Protein AF-A0A915M063-F1 (afdb_monomer_lite)

Foldseek 3Di:
DDLQLLCLDVQWLSNLCSPPPRPHPFDADPVRDTDDPADPVLVQLVSVQSVCSNVVHQSLVSADLDLVSLVSNLVVCVVGVVVVNNVSSVVLNVQCVVDPVVCSNVSSVVVVVVSRVVVVVVVVVVVVVVVVPDDDPPPPPVVVVVVPPPDDDDDDDDDDDDDDD

pLDDT: mean 81.4, std 20.67, range [33.0, 98.38]

Organism: Meloidogyne javanica (NCBI:txid6303)

Sequence (165 aa):
VRRSDMLADPRSKLADWFRPGAVRLISTDRAGNVFIDSDSKTFRHILAYLRFKKERFVGSLALPSLPDELAKLVGECEALNLAELKEIALEMLNKYLRMEEQHYMASYVQMTLRDLEAWQFEKEQQSSISESKSPIPQQERQQILNNKSEKKAVREHSYDEWDNL

Secondary structure (DSSP, 8-state):
--HHHHTSSTTSHHHHHHSTT----S-B-TT-PBP--S-HHHHHHHHHHHHHHHTT--GGGGS-SSHHHHHHHHHHHHHHT-HHHHHHHHHHHHHHHHS-TT-HHHHHHHHHHHHHHHHHHHHHHHHHHHHTTPPPPTTSTTHHHHTTSS---------------

Radius of gyration: 29.27 Å; chains: 1; bounding box: 77×85×42 Å

Structure (mmCIF, N/CA/C/O backbone):
data_AF-A0A915M063-F1
#
_entry.id   AF-A0A915M063-F1
#
loop_
_atom_site.group_PDB
_atom_site.id
_atom_site.type_symbol
_atom_site.label_atom_id
_atom_site.label_alt_id
_atom_site.label_comp_id
_atom_site.label_asym_id
_atom_site.label_entity_id
_atom_site.label_seq_id
_atom_site.pdbx_PDB_ins_code
_atom_site.Cartn_x
_atom_site.Cartn_y
_atom_site.Cartn_z
_atom_site.occupancy
_atom_site.B_iso_or_equiv
_atom_site.auth_seq_id
_atom_site.auth_comp_id
_atom_site.auth_asym_id
_atom_site.auth_atom_id
_atom_site.pdbx_PDB_model_num
ATOM 1 N N . VAL A 1 1 ? 17.364 -2.626 -0.418 1.00 83.94 1 VAL A N 1
ATOM 2 C CA . VAL A 1 1 ? 16.098 -3.389 -0.578 1.00 83.94 1 VAL A CA 1
ATOM 3 C C . VAL A 1 1 ? 16.454 -4.774 -1.086 1.00 83.94 1 VAL A C 1
ATOM 5 O O . VAL A 1 1 ? 17.350 -4.855 -1.920 1.00 83.94 1 VAL A O 1
ATOM 8 N N . ARG A 1 2 ? 15.861 -5.855 -0.561 1.00 91.12 2 ARG A N 1
ATOM 9 C CA . ARG A 1 2 ? 16.156 -7.215 -1.045 1.00 91.12 2 ARG A CA 1
ATOM 10 C C . ARG A 1 2 ? 15.213 -7.561 -2.195 1.00 91.12 2 ARG A C 1
ATOM 12 O O . ARG A 1 2 ? 14.054 -7.162 -2.170 1.00 91.12 2 ARG A O 1
ATOM 19 N N . ARG A 1 3 ? 15.674 -8.354 -3.172 1.00 90.75 3 ARG A N 1
ATOM 20 C CA . ARG A 1 3 ? 14.811 -8.853 -4.265 1.00 90.75 3 ARG A CA 1
ATOM 21 C C . ARG A 1 3 ? 13.556 -9.540 -3.718 1.00 90.75 3 ARG A C 1
ATOM 23 O O . ARG A 1 3 ? 12.481 -9.332 -4.252 1.00 90.75 3 ARG A O 1
ATOM 30 N N . SER A 1 4 ? 13.691 -10.304 -2.634 1.00 93.69 4 SER A N 1
ATOM 31 C CA . SER A 1 4 ? 12.566 -10.984 -1.986 1.00 93.69 4 SER A CA 1
ATOM 32 C C . SER A 1 4 ? 11.485 -10.038 -1.459 1.00 93.69 4 SER A C 1
ATOM 34 O O . SER A 1 4 ? 10.332 -10.445 -1.413 1.00 93.69 4 SER A O 1
ATOM 36 N N . ASP A 1 5 ? 11.822 -8.792 -1.109 1.00 94.94 5 ASP A N 1
ATOM 37 C CA . ASP A 1 5 ? 10.822 -7.788 -0.729 1.00 94.94 5 ASP A CA 1
ATOM 38 C C . ASP A 1 5 ? 9.976 -7.398 -1.956 1.00 94.94 5 ASP A C 1
ATOM 40 O O . ASP A 1 5 ? 8.756 -7.354 -1.885 1.00 94.94 5 ASP A O 1
ATOM 44 N N . MET A 1 6 ? 10.608 -7.209 -3.120 1.00 94.62 6 MET A N 1
ATOM 45 C CA . MET A 1 6 ? 9.927 -6.830 -4.373 1.00 94.62 6 MET A CA 1
ATOM 46 C C . MET A 1 6 ? 9.012 -7.933 -4.923 1.00 94.62 6 MET A C 1
ATOM 48 O O . MET A 1 6 ? 8.125 -7.658 -5.722 1.00 94.62 6 MET A O 1
ATOM 52 N N . LEU A 1 7 ? 9.229 -9.179 -4.493 1.00 95.44 7 LEU A N 1
ATOM 53 C CA . LEU A 1 7 ? 8.424 -10.345 -4.863 1.00 95.44 7 LEU A CA 1
ATOM 54 C C . LEU A 1 7 ? 7.283 -10.626 -3.870 1.00 95.44 7 LEU A C 1
ATOM 56 O O . LEU A 1 7 ? 6.537 -11.582 -4.069 1.00 95.44 7 LEU A O 1
ATOM 60 N N . ALA A 1 8 ? 7.154 -9.833 -2.799 1.00 97.00 8 ALA A N 1
ATOM 61 C CA . ALA A 1 8 ? 6.185 -10.081 -1.731 1.00 97.00 8 ALA A CA 1
ATOM 62 C C . ALA A 1 8 ? 4.723 -9.953 -2.189 1.00 97.00 8 ALA A C 1
ATOM 64 O O . ALA A 1 8 ? 3.845 -10.588 -1.608 1.00 97.00 8 ALA A O 1
ATOM 65 N N . ASP A 1 9 ? 4.460 -9.157 -3.231 1.00 96.56 9 ASP A N 1
ATOM 66 C CA . ASP A 1 9 ? 3.156 -9.088 -3.889 1.00 96.56 9 ASP A CA 1
ATOM 67 C C . ASP A 1 9 ? 3.243 -9.652 -5.318 1.00 96.56 9 ASP A C 1
ATOM 69 O O . ASP A 1 9 ? 3.620 -8.917 -6.235 1.00 96.56 9 ASP A O 1
ATOM 73 N N . PRO A 1 10 ? 2.892 -10.936 -5.537 1.00 95.06 10 PRO A N 1
ATOM 74 C CA . PRO A 1 10 ? 3.069 -11.607 -6.826 1.00 95.06 10 PRO A CA 1
ATOM 75 C C . PRO A 1 10 ? 2.282 -10.997 -7.987 1.00 95.06 10 PRO A C 1
ATOM 77 O O . PRO A 1 10 ? 2.576 -11.313 -9.137 1.00 95.06 10 PRO A O 1
ATOM 80 N N . ARG A 1 11 ? 1.263 -10.176 -7.697 1.00 94.69 11 ARG A N 1
ATOM 81 C CA . ARG A 1 11 ? 0.426 -9.517 -8.711 1.00 94.69 11 ARG A CA 1
ATOM 82 C C . ARG A 1 11 ? 0.950 -8.132 -9.097 1.00 94.69 11 ARG A C 1
ATOM 84 O O . ARG A 1 11 ? 0.450 -7.545 -10.052 1.00 94.69 11 ARG A O 1
ATOM 91 N N . SER A 1 12 ? 1.930 -7.604 -8.366 1.00 95.75 12 SER A N 1
ATOM 92 C CA . SER A 1 12 ? 2.486 -6.275 -8.616 1.00 95.75 12 SER A CA 1
ATOM 93 C C . SER A 1 12 ? 3.432 -6.254 -9.817 1.00 95.75 12 SER A C 1
ATOM 95 O O . SER A 1 12 ? 4.139 -7.227 -10.086 1.00 95.75 12 SER A O 1
ATOM 97 N N . LYS A 1 13 ? 3.550 -5.095 -10.476 1.00 93.50 13 LYS A N 1
ATOM 98 C CA . LYS A 1 13 ? 4.567 -4.874 -11.520 1.00 93.50 13 LYS A CA 1
ATOM 99 C C . LYS A 1 13 ? 5.984 -5.053 -10.980 1.00 93.50 13 LYS A C 1
ATOM 101 O O . LYS A 1 13 ? 6.863 -5.516 -11.698 1.00 93.50 13 LYS A O 1
ATOM 106 N N . LEU A 1 14 ? 6.201 -4.733 -9.700 1.00 93.94 14 LEU A N 1
ATOM 107 C CA . LEU A 1 14 ? 7.479 -4.969 -9.028 1.00 93.94 14 LEU A CA 1
ATOM 108 C C . LEU A 1 14 ? 7.832 -6.463 -9.033 1.00 93.94 14 LEU A C 1
ATOM 110 O O . LEU A 1 14 ? 8.973 -6.818 -9.326 1.00 93.94 14 LEU A O 1
ATOM 114 N N . ALA A 1 15 ? 6.869 -7.351 -8.784 1.00 94.12 15 ALA A N 1
ATOM 115 C CA . ALA A 1 15 ? 7.135 -8.782 -8.835 1.00 94.12 15 ALA A CA 1
ATOM 116 C C . ALA A 1 15 ? 7.516 -9.244 -10.244 1.00 94.12 15 ALA A C 1
ATOM 118 O O . ALA A 1 15 ? 8.446 -10.036 -10.387 1.00 94.12 15 ALA A O 1
ATOM 119 N N . ASP A 1 16 ? 6.864 -8.717 -11.278 1.00 91.88 16 ASP A N 1
ATOM 120 C CA . ASP A 1 16 ? 7.188 -9.041 -12.670 1.00 91.88 16 ASP A CA 1
ATOM 121 C C . ASP A 1 16 ? 8.581 -8.551 -13.067 1.00 91.88 16 ASP A C 1
ATOM 123 O O . ASP A 1 16 ? 9.351 -9.285 -13.688 1.00 91.88 16 ASP A O 1
ATOM 127 N N . TRP A 1 17 ? 8.950 -7.342 -12.649 1.00 90.62 17 TRP A N 1
ATOM 128 C CA . TRP A 1 17 ? 10.250 -6.758 -12.957 1.00 90.62 17 TRP A CA 1
ATOM 129 C C . TRP A 1 17 ? 11.423 -7.458 -12.267 1.00 90.62 17 TRP A C 1
ATOM 131 O O . TRP A 1 17 ? 12.526 -7.505 -12.812 1.00 90.62 17 TRP A O 1
ATOM 141 N N . PHE A 1 18 ? 11.204 -7.981 -11.059 1.00 90.88 18 PHE A N 1
ATOM 142 C CA . PHE A 1 18 ? 12.256 -8.571 -10.230 1.00 90.88 18 PHE A CA 1
ATOM 143 C C . PHE A 1 18 ? 12.238 -10.109 -10.207 1.00 90.88 18 PHE A C 1
ATOM 145 O O . PHE A 1 18 ? 13.101 -10.711 -9.551 1.00 90.88 18 PHE A O 1
ATOM 152 N N . ARG A 1 19 ? 11.305 -10.757 -10.922 1.00 90.12 19 ARG A N 1
ATOM 153 C CA . ARG A 1 19 ? 11.216 -12.222 -11.030 1.00 90.12 19 ARG A CA 1
ATOM 154 C C . ARG A 1 19 ? 12.490 -12.803 -11.662 1.00 90.12 19 ARG A C 1
ATOM 156 O O . ARG A 1 19 ? 12.998 -12.253 -12.642 1.00 90.12 19 ARG A O 1
ATOM 163 N N . PRO A 1 20 ? 13.021 -13.931 -11.154 1.00 85.31 20 PRO A N 1
ATOM 164 C CA . PRO A 1 20 ? 14.117 -14.630 -11.818 1.00 85.31 20 PRO A CA 1
ATOM 165 C C . PRO A 1 20 ? 13.752 -14.984 -13.264 1.00 85.31 20 PRO A C 1
ATOM 167 O O . PRO A 1 20 ? 12.671 -15.507 -13.519 1.00 85.31 20 PRO A O 1
ATOM 170 N N . GLY A 1 21 ? 14.649 -14.696 -14.206 1.00 79.94 21 GLY A N 1
ATOM 171 C CA . GLY A 1 21 ? 14.419 -14.969 -15.628 1.00 79.94 21 GLY A CA 1
ATOM 172 C C . GLY A 1 21 ? 13.508 -13.966 -16.345 1.00 79.94 21 GLY A C 1
ATOM 173 O O . GLY A 1 21 ? 13.253 -14.150 -17.531 1.00 79.94 21 GLY A O 1
ATOM 174 N N . ALA A 1 22 ? 13.051 -12.899 -15.678 1.00 76.00 22 ALA A N 1
ATOM 175 C CA . ALA A 1 22 ? 12.365 -11.809 -16.361 1.00 76.00 22 ALA A CA 1
ATOM 176 C C . ALA A 1 22 ? 13.292 -11.178 -17.414 1.00 76.00 22 ALA A C 1
ATOM 178 O O . ALA A 1 22 ? 14.416 -10.761 -17.110 1.00 76.00 22 ALA A O 1
ATOM 179 N N . VAL A 1 23 ? 12.817 -11.097 -18.660 1.00 67.06 23 VAL A N 1
ATOM 180 C CA . VAL A 1 23 ? 13.451 -10.267 -19.692 1.00 67.06 23 VAL A CA 1
ATOM 181 C C . VAL A 1 23 ? 13.379 -8.830 -19.184 1.00 67.06 23 VAL A C 1
ATOM 183 O O . VAL A 1 23 ? 12.297 -8.369 -18.829 1.00 67.06 23 VAL A O 1
ATOM 186 N N . ARG A 1 24 ? 14.534 -8.165 -19.046 1.00 62.59 24 ARG A N 1
ATOM 187 C CA . ARG A 1 24 ? 14.660 -6.891 -18.318 1.00 62.59 24 ARG A CA 1
ATOM 188 C C . ARG A 1 24 ? 13.709 -5.833 -18.884 1.00 62.59 24 ARG A C 1
ATOM 190 O O . ARG A 1 24 ? 14.015 -5.193 -19.882 1.00 62.59 24 ARG A O 1
ATOM 197 N N . LEU A 1 25 ? 12.583 -5.642 -18.203 1.00 67.62 25 LEU A N 1
ATOM 198 C CA . LEU A 1 25 ? 11.594 -4.607 -18.505 1.00 67.62 25 LEU A CA 1
ATOM 199 C C . LEU A 1 25 ? 12.041 -3.224 -18.010 1.00 67.62 25 LEU A C 1
ATOM 201 O O . LEU A 1 25 ? 11.529 -2.221 -18.492 1.00 67.62 25 LEU A O 1
ATOM 205 N N . ILE A 1 26 ? 13.002 -3.165 -17.078 1.00 77.44 26 ILE A N 1
ATOM 206 C CA . ILE A 1 26 ? 13.526 -1.910 -16.533 1.00 77.44 26 ILE A CA 1
ATOM 207 C C . ILE A 1 26 ? 15.003 -1.737 -16.889 1.00 77.44 26 ILE A C 1
ATOM 209 O O . ILE A 1 26 ? 15.806 -2.668 -16.767 1.00 77.44 26 ILE A O 1
ATOM 213 N N . SER A 1 27 ? 15.363 -0.517 -17.282 1.00 77.50 27 SER A N 1
ATOM 214 C CA . SER A 1 27 ? 16.743 -0.090 -17.489 1.00 77.50 27 SER A CA 1
ATOM 215 C C . SER A 1 27 ? 17.563 -0.173 -16.202 1.00 77.50 27 SER A C 1
ATOM 217 O O . SER A 1 27 ? 17.109 0.234 -15.129 1.00 77.50 27 SER A O 1
ATOM 219 N N . THR A 1 28 ? 18.803 -0.639 -16.328 1.00 86.00 28 THR A N 1
ATOM 220 C CA . THR A 1 28 ? 19.791 -0.620 -15.246 1.00 86.00 28 THR A CA 1
ATOM 221 C C . THR A 1 28 ? 20.963 0.274 -15.610 1.00 86.00 28 THR A C 1
ATOM 223 O O . THR A 1 28 ? 21.378 0.295 -16.770 1.00 86.00 28 THR A O 1
ATOM 226 N N . ASP A 1 29 ? 21.530 0.962 -14.625 1.00 88.06 29 ASP A N 1
ATOM 227 C CA . ASP A 1 29 ? 22.791 1.679 -14.801 1.00 88.06 29 ASP A CA 1
ATOM 228 C C . ASP A 1 29 ? 23.987 0.709 -14.941 1.00 88.06 29 ASP A C 1
ATOM 230 O O . ASP A 1 29 ? 23.846 -0.519 -14.902 1.00 88.06 29 ASP A O 1
ATOM 234 N N . ARG A 1 30 ? 25.197 1.263 -15.094 1.00 88.94 30 ARG A N 1
ATOM 235 C CA . ARG A 1 30 ? 26.438 0.475 -15.218 1.00 88.94 30 ARG A CA 1
ATOM 236 C C . ARG A 1 30 ? 26.786 -0.325 -13.958 1.00 88.94 30 ARG A C 1
ATOM 238 O O . ARG A 1 30 ? 27.499 -1.317 -14.063 1.00 88.94 30 ARG A O 1
ATOM 245 N N . ALA A 1 31 ? 26.309 0.099 -12.790 1.00 88.56 31 ALA A N 1
ATOM 246 C CA . ALA A 1 31 ? 26.506 -0.594 -11.520 1.00 88.56 31 ALA A CA 1
ATOM 247 C C . ALA A 1 31 ? 25.435 -1.674 -11.269 1.00 88.56 31 ALA A C 1
ATOM 249 O O . ALA A 1 31 ? 25.519 -2.414 -10.291 1.00 88.56 31 ALA A O 1
ATOM 250 N N . GLY A 1 32 ? 24.445 -1.798 -12.159 1.00 85.19 32 GLY A N 1
ATOM 251 C CA . GLY A 1 32 ? 23.338 -2.739 -12.029 1.00 85.19 32 GLY A CA 1
ATOM 252 C C . GLY A 1 32 ? 22.197 -2.232 -11.145 1.00 85.19 32 GLY A C 1
ATOM 253 O O . GLY A 1 32 ? 21.311 -3.021 -10.811 1.00 85.19 32 GLY A O 1
ATOM 254 N N . ASN A 1 33 ? 22.182 -0.945 -10.783 1.00 87.69 33 ASN A N 1
ATOM 255 C CA . ASN A 1 33 ? 21.053 -0.340 -10.087 1.00 87.69 33 ASN A CA 1
ATOM 256 C C . ASN A 1 33 ? 19.889 -0.140 -11.053 1.00 87.69 33 ASN A C 1
ATOM 258 O O . ASN A 1 33 ? 20.076 0.207 -12.218 1.00 87.69 33 ASN A O 1
ATOM 262 N N . VAL A 1 34 ? 18.679 -0.339 -10.543 1.00 88.56 34 VAL A N 1
ATOM 263 C CA . VAL A 1 34 ? 17.433 -0.127 -11.279 1.00 88.56 34 VAL A CA 1
ATOM 264 C C . VAL A 1 34 ? 16.930 1.281 -10.986 1.00 88.56 34 VAL A C 1
ATOM 266 O O . VAL A 1 34 ? 16.849 1.668 -9.819 1.00 88.56 34 VAL A O 1
ATOM 269 N N . PHE A 1 35 ? 16.559 2.021 -12.028 1.00 87.19 35 PHE A N 1
ATOM 270 C CA . PHE A 1 35 ? 15.846 3.286 -11.877 1.00 87.19 35 PHE A CA 1
ATOM 271 C C . PHE A 1 35 ? 14.337 3.041 -11.945 1.00 87.19 35 PHE A C 1
ATOM 273 O O . PHE A 1 35 ? 13.859 2.395 -12.874 1.00 87.19 35 PHE A O 1
ATOM 280 N N . ILE A 1 36 ? 13.601 3.545 -10.956 1.00 88.44 36 ILE A N 1
ATOM 281 C CA . ILE A 1 36 ? 12.137 3.535 -10.933 1.00 88.44 36 ILE A CA 1
ATOM 282 C C . ILE A 1 36 ? 11.705 4.996 -10.900 1.00 88.44 36 ILE A C 1
ATOM 284 O O . ILE A 1 36 ? 12.066 5.716 -9.970 1.00 88.44 36 ILE A O 1
ATOM 288 N N . ASP A 1 37 ? 10.958 5.414 -11.917 1.00 87.31 37 ASP A N 1
ATOM 289 C CA . ASP A 1 37 ? 10.411 6.766 -12.025 1.00 87.31 37 ASP A CA 1
ATOM 290 C C . ASP A 1 37 ? 9.167 6.894 -11.131 1.00 87.31 37 ASP A C 1
ATOM 292 O O . ASP A 1 37 ? 8.040 6.681 -11.570 1.00 87.31 37 ASP A O 1
ATOM 296 N N . SER A 1 38 ? 9.393 7.091 -9.832 1.00 88.25 38 SER A N 1
ATOM 297 C CA . SER A 1 38 ? 8.366 7.151 -8.785 1.00 88.25 38 SER A CA 1
ATOM 298 C C . SER A 1 38 ? 8.803 8.126 -7.691 1.00 88.25 38 SER A C 1
ATOM 300 O O . SER A 1 38 ? 10.003 8.356 -7.489 1.00 88.25 38 SER A O 1
ATOM 302 N N . ASP A 1 39 ? 7.849 8.708 -6.962 1.00 91.38 39 ASP A N 1
ATOM 303 C CA . ASP A 1 39 ? 8.170 9.607 -5.854 1.00 91.38 39 ASP A CA 1
ATOM 304 C C . ASP A 1 39 ? 8.871 8.864 -4.704 1.00 91.38 39 ASP A C 1
ATOM 306 O O . ASP A 1 39 ? 8.322 7.966 -4.065 1.00 91.38 39 ASP A O 1
ATOM 310 N N . SER A 1 40 ? 10.093 9.293 -4.378 1.00 92.75 40 SER A N 1
ATOM 311 C CA . SER A 1 40 ? 10.934 8.633 -3.370 1.00 92.75 40 SER A CA 1
ATOM 312 C C . SER A 1 40 ? 10.310 8.563 -1.968 1.00 92.75 40 SER A C 1
ATOM 314 O O . SER A 1 40 ? 10.575 7.610 -1.226 1.00 92.75 40 SER A O 1
ATOM 316 N N . LYS A 1 41 ? 9.490 9.552 -1.582 1.00 95.81 41 LYS A N 1
ATOM 317 C CA . LYS A 1 41 ? 8.829 9.574 -0.269 1.00 95.81 41 LYS A CA 1
ATOM 318 C C . LYS A 1 41 ? 7.691 8.564 -0.240 1.00 95.81 41 LYS A C 1
ATOM 320 O O . LYS A 1 41 ? 7.636 7.742 0.668 1.00 95.81 41 LYS A O 1
ATOM 325 N N . THR A 1 42 ? 6.857 8.558 -1.268 1.00 96.88 42 THR A N 1
ATOM 326 C CA . THR A 1 42 ? 5.745 7.618 -1.418 1.00 96.88 42 THR A CA 1
ATOM 327 C C . THR A 1 42 ? 6.247 6.181 -1.566 1.00 96.88 42 THR A C 1
ATOM 329 O O . THR A 1 42 ? 5.755 5.266 -0.901 1.00 96.88 42 THR A O 1
ATOM 332 N N . PHE A 1 43 ? 7.324 5.973 -2.326 1.00 96.75 43 PHE A N 1
ATOM 333 C CA . PHE A 1 43 ? 7.938 4.659 -2.509 1.00 96.75 43 PHE A CA 1
ATOM 334 C C . PHE A 1 43 ? 8.470 4.054 -1.200 1.00 96.75 43 PHE A C 1
ATOM 336 O O . PHE A 1 43 ? 8.520 2.831 -1.046 1.00 96.75 43 PHE A O 1
ATOM 343 N N . ARG A 1 44 ? 8.811 4.880 -0.201 1.00 97.00 44 ARG A N 1
ATOM 344 C CA . ARG A 1 44 ? 9.161 4.398 1.146 1.00 97.00 44 ARG A CA 1
ATOM 345 C C . ARG A 1 44 ? 8.016 3.605 1.782 1.00 97.00 44 ARG A C 1
ATOM 347 O O . ARG A 1 44 ? 8.285 2.570 2.392 1.00 97.00 44 ARG A O 1
ATOM 354 N N . HIS A 1 45 ? 6.775 4.059 1.617 1.00 98.12 45 HIS A N 1
ATOM 355 C CA . HIS A 1 45 ? 5.581 3.389 2.140 1.00 98.12 45 HIS A CA 1
ATOM 356 C C . HIS A 1 45 ? 5.304 2.078 1.400 1.00 98.12 45 HIS A C 1
ATOM 358 O O . HIS A 1 45 ? 5.039 1.058 2.033 1.00 98.12 45 HIS A O 1
ATOM 364 N N . ILE A 1 46 ? 5.507 2.053 0.079 1.00 98.06 46 ILE A N 1
ATOM 365 C CA . ILE A 1 46 ? 5.444 0.820 -0.723 1.00 98.06 46 ILE A CA 1
ATOM 366 C C . ILE A 1 46 ? 6.461 -0.213 -0.218 1.00 98.06 46 ILE A C 1
ATOM 368 O O . ILE A 1 46 ? 6.122 -1.377 -0.005 1.00 98.06 46 ILE A O 1
ATOM 372 N N . LEU A 1 47 ? 7.704 0.203 0.037 1.00 97.56 47 LEU A N 1
ATOM 373 C CA . LEU A 1 47 ? 8.734 -0.688 0.575 1.00 97.56 47 LEU A CA 1
ATOM 374 C C . LEU A 1 47 ? 8.409 -1.193 1.987 1.00 97.56 47 LEU A C 1
ATOM 376 O O . LEU A 1 47 ? 8.739 -2.337 2.303 1.00 97.56 47 LEU A O 1
ATOM 380 N N . ALA A 1 48 ? 7.803 -0.363 2.839 1.00 97.88 48 ALA A N 1
ATOM 381 C CA . ALA A 1 48 ? 7.345 -0.784 4.162 1.00 97.88 48 ALA A CA 1
ATOM 382 C C . ALA A 1 48 ? 6.243 -1.849 4.047 1.00 97.88 48 ALA A C 1
ATOM 384 O O . ALA A 1 48 ? 6.377 -2.925 4.628 1.00 97.88 48 ALA A O 1
ATOM 385 N N . TYR A 1 49 ? 5.234 -1.606 3.207 1.00 98.19 49 TYR A N 1
ATOM 386 C CA . TYR A 1 49 ? 4.156 -2.556 2.932 1.00 98.19 49 TYR A CA 1
ATOM 387 C C . TYR A 1 49 ? 4.683 -3.897 2.418 1.00 98.19 49 TYR A C 1
ATOM 389 O O . TYR A 1 49 ? 4.310 -4.938 2.946 1.00 98.19 49 TYR A O 1
ATOM 397 N N . LEU A 1 50 ? 5.592 -3.901 1.440 1.00 97.94 50 LEU A N 1
ATOM 398 C CA . LEU A 1 50 ? 6.141 -5.142 0.884 1.00 97.94 50 LEU A CA 1
ATOM 399 C C . LEU A 1 50 ? 6.881 -5.981 1.937 1.00 97.94 50 LEU A C 1
ATOM 401 O O . LEU A 1 50 ? 6.793 -7.210 1.933 1.00 97.94 50 LEU A O 1
ATOM 405 N N . ARG A 1 51 ? 7.588 -5.329 2.869 1.00 97.62 51 ARG A N 1
ATOM 406 C CA . ARG A 1 51 ? 8.239 -6.016 3.995 1.00 97.62 51 ARG A CA 1
ATOM 407 C C . ARG A 1 51 ? 7.209 -6.619 4.942 1.00 97.62 51 ARG A C 1
ATOM 409 O O . ARG A 1 51 ? 7.339 -7.793 5.277 1.00 97.62 51 ARG A O 1
ATOM 416 N N . PHE A 1 52 ? 6.178 -5.857 5.306 1.00 97.00 52 PHE A N 1
ATOM 417 C CA . PHE A 1 52 ? 5.095 -6.346 6.159 1.00 97.00 52 PHE A CA 1
ATOM 418 C C . PHE A 1 52 ? 4.340 -7.497 5.507 1.00 97.00 52 PHE A C 1
ATOM 420 O O . PHE A 1 52 ? 4.180 -8.541 6.127 1.00 97.00 52 PHE A O 1
ATOM 427 N N . LYS A 1 53 ? 3.993 -7.386 4.225 1.00 96.00 53 LYS A N 1
ATOM 428 C CA . LYS A 1 53 ? 3.326 -8.448 3.471 1.00 96.00 53 LYS A CA 1
ATOM 429 C C . LYS A 1 53 ? 4.122 -9.749 3.464 1.00 96.00 53 LYS A C 1
ATOM 431 O O . LYS A 1 53 ? 3.572 -10.815 3.733 1.00 96.00 53 LYS A O 1
ATOM 436 N N . LYS A 1 54 ? 5.431 -9.668 3.208 1.00 95.81 54 LYS A N 1
ATOM 437 C CA . LYS A 1 54 ? 6.338 -10.826 3.246 1.00 95.81 54 LYS A CA 1
ATOM 438 C C . LYS A 1 54 ? 6.347 -11.504 4.621 1.00 95.81 54 LYS A C 1
ATOM 440 O O . LYS A 1 54 ? 6.419 -12.726 4.697 1.00 95.81 54 LYS A O 1
ATOM 445 N N . GLU A 1 55 ? 6.276 -10.720 5.691 1.00 94.25 55 GLU A N 1
ATOM 446 C CA . GLU A 1 55 ? 6.267 -11.197 7.080 1.00 94.25 55 GLU A CA 1
ATOM 447 C C . GLU A 1 55 ? 4.853 -11.503 7.600 1.00 94.25 55 GLU A C 1
ATOM 449 O O . GLU A 1 55 ? 4.697 -11.875 8.761 1.00 94.25 55 GLU A O 1
ATOM 454 N N . ARG A 1 56 ? 3.828 -11.389 6.738 1.00 93.69 56 ARG A N 1
ATOM 455 C CA . ARG A 1 56 ? 2.403 -11.497 7.094 1.00 93.69 56 ARG A CA 1
ATOM 456 C C . ARG A 1 56 ? 2.031 -10.590 8.267 1.00 93.69 56 ARG A C 1
ATOM 458 O O . ARG A 1 56 ? 1.307 -11.001 9.166 1.00 93.69 56 ARG A O 1
ATOM 465 N N . PHE A 1 57 ? 2.576 -9.380 8.265 1.00 95.12 57 PHE A N 1
ATOM 466 C CA . PHE A 1 57 ? 2.353 -8.339 9.257 1.00 95.12 57 PHE A CA 1
ATOM 467 C C . PHE A 1 57 ? 1.331 -7.306 8.763 1.00 95.12 57 PHE A C 1
ATOM 469 O O . PHE A 1 57 ? 0.936 -7.304 7.597 1.00 95.12 57 PHE A O 1
ATOM 476 N N . VAL A 1 58 ? 0.912 -6.418 9.662 1.00 95.62 58 VAL A N 1
ATOM 477 C CA . VAL A 1 58 ? -0.171 -5.452 9.450 1.00 95.62 58 VAL A CA 1
ATOM 478 C C . VAL A 1 58 ? 0.181 -4.434 8.361 1.00 95.62 58 VAL A C 1
ATOM 480 O O . VAL A 1 58 ? 1.100 -3.628 8.516 1.00 95.62 58 VAL A O 1
ATOM 483 N N . GLY A 1 59 ? -0.587 -4.430 7.268 1.00 95.06 59 GLY A N 1
ATOM 484 C CA . GLY A 1 59 ? -0.368 -3.532 6.130 1.00 95.06 59 GLY A CA 1
ATOM 485 C C . GLY A 1 59 ? -0.669 -2.057 6.420 1.00 95.06 59 GLY A C 1
ATOM 486 O O . GLY A 1 59 ? 0.011 -1.186 5.880 1.00 95.06 59 GLY A O 1
ATOM 487 N N . SER A 1 60 ? -1.627 -1.753 7.303 1.00 96.56 60 SER A N 1
ATOM 488 C CA . SER A 1 60 ? -2.013 -0.369 7.622 1.00 96.56 60 SER A CA 1
ATOM 489 C C . SER A 1 60 ? -0.918 0.436 8.323 1.00 96.56 60 SER A C 1
ATOM 491 O O . SER A 1 60 ? -0.876 1.655 8.181 1.00 96.56 60 SER A O 1
ATOM 493 N N . LEU A 1 61 ? 0.040 -0.229 8.978 1.00 96.44 61 LEU A N 1
ATOM 494 C CA . LEU A 1 61 ? 1.220 0.413 9.570 1.00 96.44 61 LEU A CA 1
ATOM 495 C C . LEU A 1 61 ? 2.208 0.959 8.529 1.00 96.44 61 LEU A C 1
ATOM 497 O O . LEU A 1 61 ? 3.130 1.693 8.881 1.00 96.44 61 LEU A O 1
ATOM 501 N N . ALA A 1 62 ? 2.060 0.585 7.256 1.00 97.31 62 ALA A N 1
ATOM 502 C CA . ALA A 1 62 ? 2.870 1.131 6.175 1.00 97.31 62 ALA A CA 1
ATOM 503 C C . ALA A 1 62 ? 2.313 2.450 5.624 1.00 97.31 62 ALA A C 1
ATOM 505 O O . ALA A 1 62 ? 2.998 3.096 4.831 1.00 97.31 62 ALA A O 1
ATOM 506 N N . LEU A 1 63 ? 1.092 2.845 5.996 1.00 97.69 63 LEU A N 1
ATOM 507 C CA . LEU A 1 63 ? 0.439 4.023 5.439 1.00 97.69 63 LEU A CA 1
ATOM 508 C C . LEU A 1 63 ? 1.049 5.335 5.963 1.00 97.69 63 LEU A C 1
ATOM 510 O O . LEU A 1 63 ? 1.490 5.398 7.111 1.00 97.69 63 LEU A O 1
ATOM 514 N N . PRO A 1 64 ? 1.064 6.403 5.151 1.00 96.00 64 PRO A N 1
ATOM 515 C CA . PRO A 1 64 ? 1.279 7.750 5.656 1.00 96.00 64 PRO A CA 1
ATOM 516 C C . PRO A 1 64 ? 0.075 8.216 6.484 1.00 96.00 64 PRO A C 1
ATOM 518 O O . PRO A 1 64 ? -1.063 7.806 6.247 1.00 96.00 64 PRO A O 1
ATOM 521 N N . SER A 1 65 ? 0.322 9.096 7.455 1.00 91.88 65 SER A N 1
ATOM 522 C CA . SER A 1 65 ? -0.734 9.641 8.314 1.00 91.88 65 SER A CA 1
ATOM 523 C C . SER A 1 65 ? -1.479 10.812 7.674 1.00 91.88 65 SER A C 1
ATOM 525 O O . SER A 1 65 ? -2.625 11.068 8.037 1.00 91.88 65 SER A O 1
ATOM 527 N N . LEU A 1 66 ? -0.867 11.526 6.726 1.00 92.38 66 LEU A N 1
ATOM 528 C CA . LEU A 1 66 ? -1.463 12.716 6.123 1.00 92.38 66 LEU A CA 1
ATOM 529 C C . LEU A 1 66 ? -2.343 12.371 4.903 1.00 92.38 66 LEU A C 1
ATOM 531 O O . LEU A 1 66 ? -1.961 11.518 4.095 1.00 92.38 66 LEU A O 1
ATOM 535 N N . PRO A 1 67 ? -3.510 13.031 4.728 1.00 93.12 67 PRO A N 1
ATOM 536 C CA . PRO A 1 67 ? -4.412 12.765 3.602 1.00 93.12 67 PRO A CA 1
ATOM 537 C C . PRO A 1 67 ? -3.779 12.982 2.219 1.00 93.12 67 PRO A C 1
ATOM 539 O O . PRO A 1 67 ? -4.037 12.218 1.289 1.00 93.12 67 PRO A O 1
ATOM 542 N N . ASP A 1 68 ? -2.944 14.009 2.064 1.00 94.38 68 ASP A N 1
ATOM 543 C CA . ASP A 1 68 ? -2.300 14.342 0.790 1.00 94.38 68 ASP A CA 1
ATOM 544 C C . ASP A 1 68 ? -1.236 13.303 0.398 1.00 94.38 68 ASP A C 1
ATOM 546 O O . ASP A 1 68 ? -1.115 12.936 -0.773 1.00 94.38 68 ASP A O 1
ATOM 550 N N . GLU A 1 69 ? -0.490 12.788 1.375 1.00 96.06 69 GLU A N 1
ATOM 551 C CA . GLU A 1 69 ? 0.464 11.694 1.192 1.00 96.06 69 GLU A CA 1
ATOM 552 C C . GLU A 1 69 ? -0.247 10.370 0.876 1.00 96.06 69 GLU A C 1
ATOM 554 O O . GLU A 1 69 ? 0.199 9.629 -0.002 1.00 96.06 69 GLU A O 1
ATOM 559 N N . LEU A 1 70 ? -1.389 10.090 1.516 1.00 95.69 70 LEU A N 1
ATOM 560 C CA . LEU A 1 70 ? -2.231 8.934 1.185 1.00 95.69 70 LEU A CA 1
ATOM 561 C C . LEU A 1 70 ? -2.749 8.994 -0.253 1.00 95.69 70 LEU A C 1
ATOM 563 O O . LEU A 1 70 ? -2.712 7.987 -0.958 1.00 95.69 70 LEU A O 1
ATOM 567 N N . ALA A 1 71 ? -3.207 10.162 -0.710 1.00 96.69 71 ALA A N 1
ATOM 568 C CA . ALA A 1 71 ? -3.689 10.334 -2.078 1.00 96.69 71 ALA A CA 1
ATOM 569 C C . ALA A 1 71 ? -2.584 10.058 -3.115 1.00 96.69 71 ALA A C 1
ATOM 571 O O . ALA A 1 71 ? -2.827 9.370 -4.109 1.00 96.69 71 ALA A O 1
ATOM 572 N N . LYS A 1 72 ? -1.350 10.518 -2.858 1.00 97.88 72 LYS A N 1
ATOM 573 C CA . LYS A 1 72 ? -0.176 10.191 -3.690 1.00 97.88 72 LYS A CA 1
ATOM 574 C C . LYS A 1 72 ? 0.112 8.689 -3.683 1.00 97.88 72 LYS A C 1
ATOM 576 O O . LYS A 1 72 ? 0.323 8.104 -4.744 1.00 97.88 72 LYS A O 1
ATOM 581 N N . LEU A 1 73 ? 0.048 8.050 -2.510 1.00 98.25 73 LEU A N 1
ATOM 582 C CA . LEU A 1 73 ? 0.238 6.605 -2.378 1.00 98.25 73 LEU A CA 1
ATOM 583 C C . LEU A 1 73 ? -0.775 5.805 -3.198 1.00 98.25 73 LEU A C 1
ATOM 585 O O . LEU A 1 73 ? -0.381 4.845 -3.854 1.00 98.25 73 LEU A O 1
ATOM 589 N N . VAL A 1 74 ? -2.050 6.201 -3.211 1.00 98.12 74 VAL A N 1
ATOM 590 C CA . VAL A 1 74 ? -3.081 5.545 -4.035 1.00 98.12 74 VAL A CA 1
ATOM 591 C C . VAL A 1 74 ? -2.706 5.573 -5.519 1.00 98.12 74 VAL A C 1
ATOM 593 O O . VAL A 1 74 ? -2.803 4.541 -6.184 1.00 98.12 74 VAL A O 1
ATOM 596 N N . GLY A 1 75 ? -2.225 6.714 -6.026 1.00 97.44 75 GLY A N 1
ATOM 597 C CA . GLY A 1 75 ? -1.771 6.846 -7.415 1.00 97.44 75 GLY A CA 1
ATOM 598 C C . GLY A 1 75 ? -0.598 5.920 -7.754 1.00 97.44 75 GLY A C 1
ATOM 599 O O . GLY A 1 75 ? -0.640 5.203 -8.753 1.00 97.44 75 GLY A O 1
ATOM 600 N N . GLU A 1 76 ? 0.416 5.865 -6.890 1.00 97.50 76 GLU A N 1
ATOM 601 C CA . GLU A 1 76 ? 1.569 4.967 -7.062 1.00 97.50 76 GLU A CA 1
ATOM 602 C C . GLU A 1 76 ? 1.170 3.483 -6.967 1.00 97.50 76 GLU A C 1
ATOM 604 O O . GLU A 1 76 ? 1.671 2.640 -7.717 1.00 97.50 76 GLU A O 1
ATOM 609 N N . CYS A 1 77 ? 0.223 3.141 -6.085 1.00 97.81 77 CYS A N 1
ATOM 610 C CA . CYS A 1 77 ? -0.291 1.776 -5.976 1.00 97.81 77 CYS A CA 1
ATOM 611 C C . CYS A 1 77 ? -1.030 1.338 -7.242 1.00 97.81 77 CYS A C 1
ATOM 613 O O . CYS A 1 77 ? -0.873 0.192 -7.665 1.00 97.81 77 CYS A O 1
ATOM 615 N N . GLU A 1 78 ? -1.795 2.233 -7.868 1.00 97.31 78 GLU A N 1
ATOM 616 C CA . GLU A 1 78 ? -2.427 1.975 -9.164 1.00 97.31 78 GLU A CA 1
ATOM 617 C C . GLU A 1 78 ? -1.366 1.759 -10.252 1.00 97.31 78 GLU A C 1
ATOM 619 O O . GLU A 1 78 ? -1.401 0.762 -10.977 1.00 97.31 78 GLU A O 1
ATOM 624 N N . ALA A 1 79 ? -0.357 2.634 -10.311 1.00 95.69 79 ALA A N 1
ATOM 625 C CA . ALA A 1 79 ? 0.723 2.542 -11.288 1.00 95.69 79 ALA A CA 1
ATOM 626 C C . ALA A 1 79 ? 1.506 1.221 -11.185 1.00 95.69 79 ALA A C 1
ATOM 628 O O . ALA A 1 79 ? 1.888 0.658 -12.217 1.00 95.69 79 ALA A O 1
ATOM 629 N N . LEU A 1 80 ? 1.716 0.703 -9.971 1.00 95.75 80 LEU A N 1
ATOM 630 C CA . LEU A 1 80 ? 2.486 -0.516 -9.691 1.00 95.75 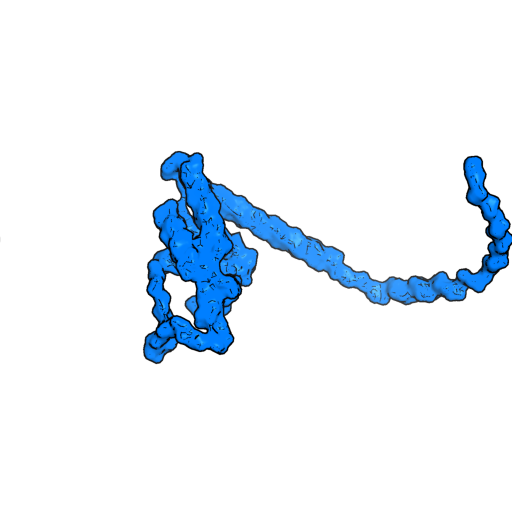80 LEU A CA 1
ATOM 631 C C . LEU A 1 80 ? 1.636 -1.786 -9.528 1.00 95.75 80 LEU A C 1
ATOM 633 O O . LEU A 1 80 ? 2.198 -2.862 -9.311 1.00 95.75 80 LEU A O 1
ATOM 637 N N . ASN A 1 81 ? 0.313 -1.691 -9.666 1.00 97.44 81 ASN A N 1
ATOM 638 C CA . ASN A 1 81 ? -0.636 -2.784 -9.438 1.00 97.44 81 ASN A CA 1
ATOM 639 C C . ASN A 1 81 ? -0.545 -3.404 -8.023 1.00 97.44 81 ASN A C 1
ATOM 641 O O . ASN A 1 81 ? -0.501 -4.622 -7.852 1.00 97.44 81 ASN A O 1
ATOM 645 N N . LEU A 1 82 ? -0.491 -2.557 -6.993 1.00 97.88 82 LEU A N 1
ATOM 646 C CA . LEU A 1 82 ? -0.480 -2.939 -5.575 1.00 97.88 82 LEU A CA 1
ATOM 647 C C . LEU A 1 82 ? -1.901 -2.859 -4.995 1.00 97.88 82 LEU A C 1
ATOM 649 O O . LEU A 1 82 ? -2.210 -1.982 -4.191 1.00 97.88 82 LEU A O 1
ATOM 653 N N . ALA A 1 83 ? -2.779 -3.764 -5.438 1.00 97.81 83 ALA A N 1
ATOM 654 C CA . ALA A 1 83 ? -4.220 -3.696 -5.167 1.00 97.81 83 ALA A CA 1
ATOM 655 C C . ALA A 1 83 ? -4.578 -3.660 -3.670 1.00 97.81 83 ALA A C 1
ATOM 657 O O . ALA A 1 83 ? -5.352 -2.810 -3.250 1.00 97.81 83 ALA A O 1
ATOM 658 N N . GLU A 1 84 ? -3.970 -4.527 -2.858 1.00 97.38 84 GLU A N 1
ATOM 659 C CA . GLU A 1 84 ? -4.258 -4.593 -1.418 1.00 97.38 84 GLU A CA 1
ATOM 660 C C . GLU A 1 84 ? -3.805 -3.316 -0.693 1.00 97.38 84 GLU A C 1
ATOM 662 O O . GLU A 1 84 ? -4.578 -2.732 0.059 1.00 97.38 84 GLU A O 1
ATOM 667 N N . LEU A 1 85 ? -2.600 -2.801 -0.976 1.00 98.25 85 LEU A N 1
ATOM 668 C CA . LEU A 1 85 ? -2.155 -1.530 -0.391 1.00 98.25 85 LEU A CA 1
ATOM 669 C C . LEU A 1 85 ? -3.063 -0.364 -0.808 1.00 98.25 85 LEU A C 1
ATOM 671 O O . LEU A 1 85 ? -3.384 0.491 0.018 1.00 98.25 85 LEU A O 1
ATOM 675 N N . LYS A 1 86 ? -3.509 -0.350 -2.072 1.00 98.38 86 LYS A N 1
ATOM 676 C CA . LYS A 1 86 ? -4.467 0.640 -2.576 1.00 98.38 86 LYS A CA 1
ATOM 677 C C . LYS A 1 86 ? -5.778 0.593 -1.792 1.00 98.38 86 LYS A C 1
ATOM 679 O O . LYS A 1 86 ? -6.281 1.641 -1.403 1.00 98.38 86 LYS A O 1
ATOM 684 N N . GLU A 1 87 ? -6.326 -0.597 -1.562 1.00 98.19 87 GLU A N 1
ATOM 685 C CA . GLU A 1 87 ? -7.577 -0.789 -0.820 1.00 98.19 87 GLU A CA 1
ATOM 686 C C . GLU A 1 87 ? -7.464 -0.282 0.622 1.00 98.19 87 GLU A C 1
ATOM 688 O O . GLU A 1 87 ? -8.311 0.499 1.055 1.00 98.19 87 GLU A O 1
ATOM 693 N N . ILE A 1 88 ? -6.380 -0.621 1.329 1.00 97.75 88 ILE A N 1
ATOM 694 C CA . ILE A 1 88 ? -6.131 -0.148 2.703 1.00 97.75 88 ILE A CA 1
ATOM 695 C C . ILE A 1 88 ? -5.985 1.389 2.728 1.00 97.75 88 ILE A C 1
ATOM 697 O O . ILE A 1 88 ? -6.550 2.061 3.594 1.00 97.75 88 ILE A O 1
ATOM 701 N N . ALA A 1 89 ? -5.267 1.976 1.764 1.00 97.94 89 ALA A N 1
ATOM 702 C CA . ALA A 1 89 ? -5.110 3.429 1.664 1.00 97.94 89 ALA A CA 1
ATOM 703 C C . ALA A 1 89 ? -6.443 4.144 1.362 1.00 97.94 89 ALA A C 1
ATOM 705 O O . ALA A 1 89 ? -6.734 5.189 1.949 1.00 97.94 89 ALA A O 1
ATOM 706 N N . LEU A 1 90 ? -7.279 3.572 0.490 1.00 97.62 90 LEU A N 1
ATOM 707 C CA . LEU A 1 90 ? -8.620 4.082 0.194 1.00 97.62 90 LEU A CA 1
ATOM 708 C C . LEU A 1 90 ? -9.565 3.956 1.392 1.00 97.62 90 LEU A C 1
ATOM 710 O O . LEU A 1 90 ? -10.365 4.864 1.617 1.00 97.62 90 LEU A O 1
ATOM 714 N N . GLU A 1 91 ? -9.489 2.879 2.180 1.00 96.12 91 GLU A N 1
ATOM 715 C CA . GLU A 1 91 ? -10.244 2.770 3.436 1.00 96.12 91 GLU A CA 1
ATOM 716 C C . GLU A 1 91 ? -9.893 3.940 4.364 1.00 96.12 91 GLU A C 1
ATOM 718 O O . GLU A 1 91 ? -10.793 4.596 4.892 1.00 96.12 91 GLU A O 1
ATOM 723 N N . MET A 1 92 ? -8.602 4.258 4.509 1.00 96.00 92 MET A N 1
ATOM 724 C CA . MET A 1 92 ? -8.161 5.374 5.346 1.00 96.00 92 MET A CA 1
ATOM 725 C C . MET A 1 92 ? -8.636 6.734 4.821 1.00 96.00 92 MET A C 1
ATOM 727 O O . MET A 1 92 ? -9.186 7.527 5.583 1.00 96.00 92 MET A O 1
ATOM 731 N N . LEU A 1 93 ? -8.495 7.002 3.519 1.00 94.31 93 LEU A N 1
ATOM 732 C CA . LEU A 1 93 ? -8.992 8.246 2.915 1.00 94.31 93 LEU A CA 1
ATOM 733 C C . LEU A 1 93 ? -10.504 8.411 3.107 1.00 94.31 93 LEU A C 1
ATOM 735 O O . LEU A 1 93 ? -10.977 9.503 3.420 1.00 94.31 93 LEU A O 1
ATOM 739 N N . ASN A 1 94 ? -11.267 7.324 2.986 1.00 93.31 94 ASN A N 1
ATOM 740 C CA . ASN A 1 94 ? -12.703 7.346 3.247 1.00 93.31 94 ASN A CA 1
ATOM 741 C C . ASN A 1 94 ? -13.034 7.628 4.719 1.00 93.31 94 ASN A C 1
ATOM 743 O O . ASN A 1 94 ? -14.055 8.261 4.992 1.00 93.31 94 ASN A O 1
ATOM 747 N N . LYS A 1 95 ? -12.199 7.187 5.669 1.00 91.62 95 LYS A N 1
ATOM 748 C CA . LYS A 1 95 ? -12.340 7.561 7.087 1.00 91.62 95 LYS A CA 1
ATOM 749 C C . LYS A 1 95 ? -12.079 9.048 7.285 1.00 91.62 95 LYS A C 1
ATOM 751 O O . LYS A 1 95 ? -12.875 9.710 7.939 1.00 91.62 95 LYS A O 1
ATOM 756 N N . TYR A 1 96 ? -11.032 9.582 6.662 1.00 91.69 96 TYR A N 1
ATOM 757 C CA . TYR A 1 96 ? -10.709 11.008 6.724 1.00 91.69 96 TYR A CA 1
ATOM 758 C C . TYR A 1 96 ? -11.812 11.886 6.136 1.00 91.69 96 TYR A C 1
ATOM 760 O O . TYR A 1 96 ? -12.117 12.924 6.705 1.00 91.69 96 TYR A O 1
ATOM 768 N N . LEU A 1 97 ? -12.456 11.448 5.051 1.00 87.88 97 LEU A N 1
ATOM 769 C CA . LEU A 1 97 ? -13.572 12.169 4.434 1.00 87.88 97 LEU A CA 1
ATOM 770 C C . LEU A 1 97 ? -14.796 12.295 5.357 1.00 87.88 97 LEU A C 1
ATOM 772 O O . LEU A 1 97 ? -15.549 13.259 5.258 1.00 87.88 97 LEU A O 1
ATOM 776 N N . ARG A 1 98 ? -15.031 11.305 6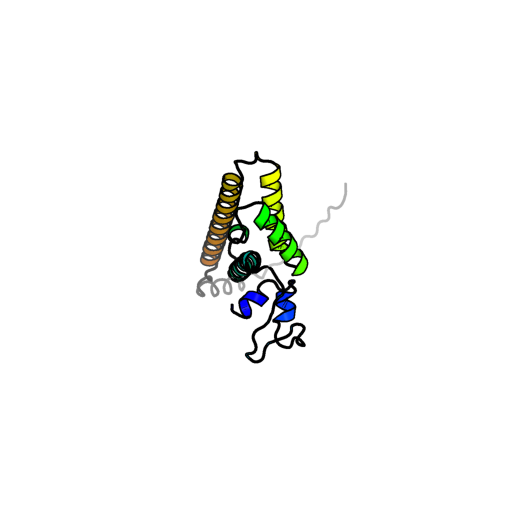.223 1.00 84.94 98 ARG A N 1
ATOM 777 C CA . ARG A 1 98 ? -16.203 11.255 7.116 1.00 84.94 98 ARG A CA 1
AT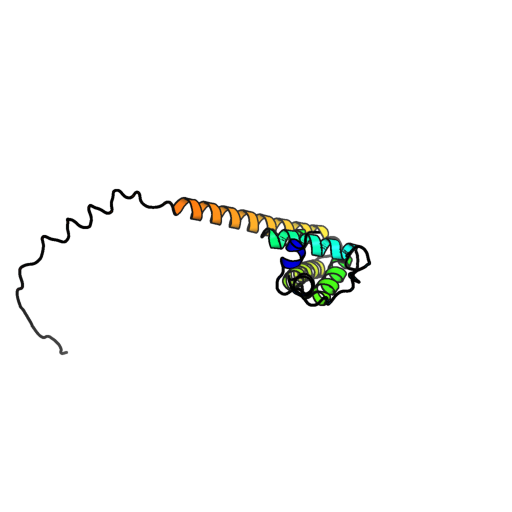OM 778 C C . ARG A 1 98 ? -15.989 11.995 8.436 1.00 84.94 98 ARG A C 1
ATOM 780 O O . ARG A 1 98 ? -16.939 12.127 9.202 1.00 84.94 98 ARG A O 1
ATOM 787 N N . MET A 1 99 ? -14.762 12.420 8.712 1.00 79.44 99 MET A N 1
ATOM 788 C CA . MET A 1 99 ? -14.349 13.038 9.967 1.00 79.44 99 MET A CA 1
ATOM 789 C C . MET A 1 99 ? -14.042 14.517 9.731 1.00 79.44 99 MET A C 1
ATOM 791 O O . MET A 1 99 ? -13.647 14.908 8.635 1.00 79.44 99 MET A O 1
ATOM 795 N N . GLU A 1 100 ? -14.209 15.351 10.755 1.00 71.19 100 GLU A N 1
ATOM 796 C CA . GLU A 1 100 ? -13.792 16.752 10.664 1.00 71.19 100 GLU A CA 1
ATOM 797 C C . GLU A 1 100 ? -12.272 16.853 10.429 1.00 71.19 100 GLU A C 1
ATOM 799 O O . GLU A 1 100 ? -11.501 16.009 10.900 1.00 71.19 100 GLU A O 1
ATOM 804 N N . GLU A 1 101 ? -11.840 17.905 9.723 1.00 63.88 101 GLU A N 1
ATOM 805 C CA . GLU A 1 101 ? -10.465 18.135 9.232 1.00 63.88 101 GLU A CA 1
ATOM 806 C C . GLU A 1 101 ? -9.371 18.011 10.319 1.00 63.88 101 GLU A C 1
ATOM 808 O O . GLU A 1 101 ? -8.202 17.786 10.028 1.00 63.88 101 GLU A O 1
ATOM 813 N N . GLN A 1 102 ? -9.729 18.120 11.601 1.00 67.69 102 GLN A N 1
ATOM 814 C CA . GLN A 1 102 ? -8.796 18.056 12.732 1.00 67.69 102 GLN A CA 1
ATOM 815 C C . GLN A 1 102 ? -8.572 16.635 13.289 1.00 67.69 102 GLN A C 1
ATOM 817 O O . GLN A 1 102 ? -7.777 16.447 14.212 1.00 67.69 102 GLN A O 1
ATOM 822 N N . HIS A 1 103 ? -9.242 15.609 12.754 1.00 81.62 103 HIS A N 1
ATOM 823 C CA . HIS A 1 103 ? -9.258 14.257 13.336 1.00 81.62 103 HIS A CA 1
ATOM 824 C C . HIS A 1 103 ? -8.592 13.168 12.482 1.00 81.62 103 HIS A C 1
ATOM 826 O O . HIS A 1 103 ? -8.774 11.972 12.738 1.00 81.62 103 HIS A O 1
ATOM 832 N N . TYR A 1 104 ? -7.759 13.548 11.510 1.00 84.56 104 TYR A N 1
ATOM 833 C CA . TYR A 1 104 ? -6.999 12.591 10.695 1.00 84.56 104 TYR A CA 1
ATOM 834 C C . TYR A 1 104 ? -6.101 11.691 11.542 1.00 84.56 104 TYR A C 1
ATOM 836 O O . TYR A 1 104 ? -6.127 10.471 11.400 1.00 84.56 104 TYR A O 1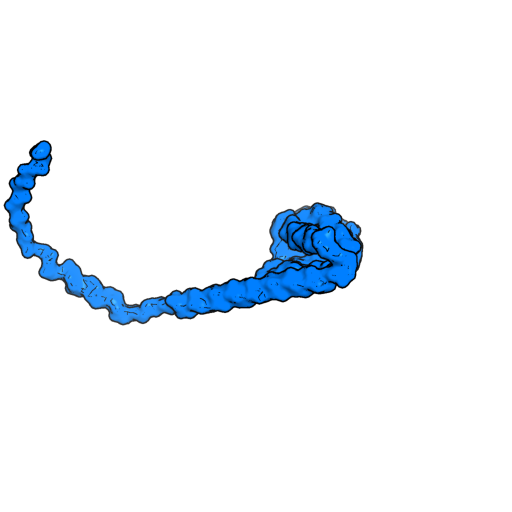
ATOM 844 N N . MET A 1 105 ? -5.385 12.273 12.507 1.00 86.75 105 MET A N 1
ATOM 845 C CA . MET A 1 105 ? -4.515 11.509 13.404 1.00 86.75 105 MET A CA 1
ATOM 846 C C . MET A 1 105 ? -5.294 10.499 14.249 1.00 86.75 105 MET A C 1
ATOM 848 O O . MET A 1 105 ? -4.846 9.368 14.410 1.00 86.75 105 MET A O 1
ATOM 852 N N . ALA A 1 106 ? -6.475 10.872 14.750 1.00 89.38 106 ALA A N 1
ATOM 853 C CA . ALA A 1 106 ? -7.318 9.954 15.513 1.00 89.38 106 ALA A CA 1
ATOM 854 C C . ALA A 1 106 ? -7.775 8.774 14.644 1.00 89.38 106 ALA A C 1
ATOM 856 O O . ALA A 1 106 ? -7.653 7.623 15.057 1.00 89.38 106 ALA A O 1
ATOM 857 N N . SER A 1 107 ? -8.215 9.053 13.416 1.00 90.19 107 SER A N 1
ATOM 858 C CA . SER A 1 107 ? -8.644 8.031 12.453 1.00 90.19 107 SER A CA 1
ATOM 859 C C . SER A 1 107 ? -7.502 7.080 12.075 1.00 90.19 107 SER A C 1
ATOM 861 O O . SER A 1 107 ? -7.693 5.862 12.034 1.00 90.19 107 SER A O 1
ATOM 863 N N . TYR A 1 108 ? -6.298 7.627 11.870 1.00 92.56 108 TYR A N 1
ATOM 864 C CA . TYR A 1 108 ? -5.084 6.855 11.616 1.00 92.56 108 TYR A CA 1
ATOM 865 C C . TYR A 1 108 ? -4.760 5.903 12.768 1.00 92.56 108 TYR A C 1
ATOM 867 O O . TYR A 1 108 ? -4.602 4.694 12.575 1.00 92.56 108 TYR A O 1
ATOM 875 N N . VAL A 1 109 ? -4.694 6.447 13.984 1.00 93.50 109 VAL A N 1
ATOM 876 C CA . VAL A 1 109 ? -4.340 5.695 15.193 1.00 93.50 109 VAL A CA 1
ATOM 877 C C . VAL A 1 109 ? -5.376 4.608 15.477 1.00 93.50 109 VAL A C 1
ATOM 879 O O . VAL A 1 109 ? -5.009 3.466 15.726 1.00 93.50 109 VAL A O 1
ATOM 882 N N . GLN A 1 110 ? -6.668 4.918 15.370 1.00 93.50 110 GLN A N 1
ATOM 883 C CA . GLN A 1 110 ? -7.733 3.940 15.603 1.00 93.50 110 GLN A CA 1
ATOM 884 C C . GLN A 1 110 ? -7.658 2.752 14.642 1.00 93.50 110 GLN A C 1
ATOM 886 O O . GLN A 1 110 ? -7.795 1.609 15.071 1.00 93.50 110 GLN A O 1
ATOM 891 N N . MET A 1 111 ? -7.426 2.997 13.349 1.00 94.25 111 MET A N 1
ATOM 892 C CA . MET A 1 111 ? -7.309 1.912 12.374 1.00 94.25 111 MET A CA 1
ATOM 893 C C . MET A 1 111 ? -6.078 1.045 12.633 1.00 94.25 111 MET A C 1
ATOM 895 O O . MET A 1 111 ? -6.178 -0.175 12.634 1.00 94.25 111 MET A O 1
ATOM 899 N N . THR A 1 112 ? -4.929 1.678 12.867 1.00 94.06 112 THR A N 1
ATOM 900 C CA . THR A 1 112 ? -3.661 0.965 13.063 1.00 94.06 112 THR A CA 1
ATOM 901 C C . THR A 1 112 ? -3.657 0.131 14.341 1.00 94.06 112 THR A C 1
ATOM 903 O O . THR A 1 112 ? -3.180 -1.001 14.309 1.00 94.06 112 THR A O 1
ATOM 906 N N . LEU A 1 113 ? -4.233 0.635 15.438 1.00 96.75 113 LEU A N 1
ATOM 907 C CA . LEU A 1 113 ? -4.417 -0.138 16.671 1.00 96.75 113 LEU A CA 1
ATOM 908 C C . LEU A 1 113 ? -5.358 -1.325 16.456 1.00 96.75 113 LEU A C 1
ATOM 910 O O . LEU A 1 113 ? -4.976 -2.452 16.755 1.00 96.75 113 LEU A O 1
ATOM 914 N N . ARG A 1 114 ? -6.535 -1.090 15.860 1.00 96.62 114 ARG A N 1
ATOM 915 C CA . ARG A 1 114 ? -7.511 -2.147 15.552 1.00 96.62 114 ARG A CA 1
ATOM 916 C C . ARG A 1 114 ? -6.880 -3.278 14.739 1.00 96.62 114 ARG A C 1
ATOM 918 O O . ARG A 1 114 ? -7.060 -4.448 15.063 1.00 96.62 114 ARG A O 1
ATOM 925 N N . ASP A 1 115 ? -6.161 -2.936 13.673 1.00 96.19 115 ASP A N 1
ATOM 926 C CA . ASP A 1 115 ? -5.570 -3.937 12.784 1.00 96.19 115 ASP A CA 1
ATOM 927 C C . ASP A 1 115 ? -4.407 -4.686 13.464 1.00 96.19 115 ASP A C 1
ATOM 929 O O . ASP A 1 115 ? -4.209 -5.876 13.219 1.00 96.19 115 ASP A O 1
ATOM 933 N N . LEU A 1 116 ? -3.655 -4.017 14.347 1.00 96.12 116 LEU A N 1
ATOM 934 C CA . LEU A 1 116 ? -2.595 -4.640 15.140 1.00 96.12 116 LEU A CA 1
ATOM 935 C C . LEU A 1 116 ? -3.140 -5.623 16.174 1.00 96.12 116 LEU A C 1
ATOM 937 O O . LEU A 1 116 ? -2.618 -6.731 16.284 1.00 96.12 116 LEU A O 1
ATOM 941 N N . GLU A 1 117 ? -4.185 -5.241 16.899 1.00 96.94 117 GLU A N 1
ATOM 942 C CA . GLU A 1 117 ? -4.867 -6.106 17.865 1.00 96.94 117 GLU A CA 1
ATOM 943 C C . GLU A 1 117 ? -5.457 -7.340 17.173 1.00 96.94 117 GLU A C 1
ATOM 945 O O . GLU A 1 117 ? -5.252 -8.465 17.631 1.00 96.94 117 GLU A O 1
ATOM 950 N N . ALA A 1 118 ? -6.114 -7.149 16.022 1.00 95.31 118 ALA A N 1
ATOM 951 C CA . ALA A 1 118 ? -6.648 -8.248 15.222 1.00 95.31 118 ALA A CA 1
ATOM 952 C C . ALA A 1 118 ? -5.543 -9.228 14.792 1.00 95.31 118 ALA A C 1
ATOM 954 O O . ALA A 1 118 ? -5.678 -10.439 14.971 1.00 95.31 118 ALA A O 1
ATOM 955 N N . TRP A 1 119 ? -4.414 -8.713 14.299 1.00 95.44 119 TRP A N 1
ATOM 956 C CA . TRP A 1 119 ? -3.273 -9.542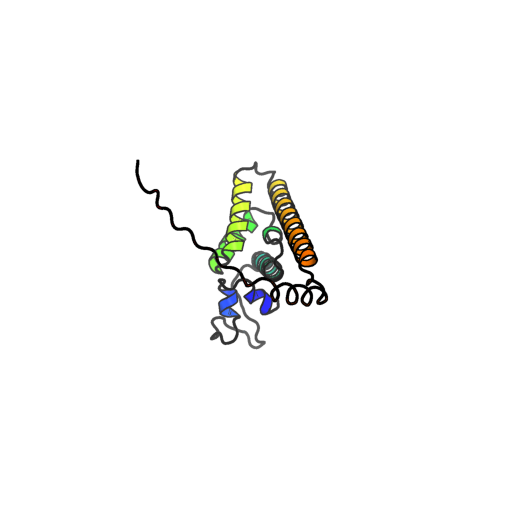 13.914 1.00 95.44 119 TRP A CA 1
ATOM 957 C C . TRP A 1 119 ? -2.661 -10.308 15.096 1.00 95.44 119 TRP A C 1
ATOM 959 O O . TRP A 1 119 ? -2.316 -11.485 14.959 1.00 95.44 119 TRP A O 1
ATOM 969 N N . GLN A 1 120 ? -2.523 -9.667 16.262 1.00 94.94 120 GLN A N 1
ATOM 970 C CA . GLN A 1 120 ? -2.015 -10.319 17.475 1.00 94.94 120 GLN A CA 1
ATOM 971 C C . GLN A 1 120 ? -2.920 -11.482 17.889 1.00 94.94 120 GLN A C 1
ATOM 973 O O . GLN A 1 120 ? -2.433 -12.594 18.098 1.00 94.94 120 GLN A O 1
ATOM 978 N N . PHE A 1 121 ? -4.231 -11.247 17.911 1.00 94.38 121 PHE A N 1
ATOM 979 C CA . PHE A 1 121 ? -5.220 -12.263 18.245 1.00 94.38 121 PHE A CA 1
ATOM 980 C C . PHE A 1 121 ? -5.185 -13.458 17.276 1.00 94.38 121 PHE A C 1
ATOM 982 O O . PHE A 1 121 ? -5.164 -14.616 17.700 1.00 94.38 121 PHE A O 1
ATOM 989 N N . GLU A 1 122 ? -5.119 -13.207 15.964 1.00 91.94 122 GLU A N 1
ATOM 990 C CA . GLU A 1 122 ? -5.004 -14.268 14.953 1.00 91.94 122 GLU A CA 1
ATOM 991 C C . GLU A 1 122 ? -3.738 -15.112 15.134 1.00 91.94 122 GLU A C 1
ATOM 993 O O . GLU A 1 122 ? -3.770 -16.340 14.987 1.00 91.94 122 GLU A O 1
ATOM 998 N N . LYS A 1 123 ? -2.619 -14.469 15.480 1.00 91.88 123 LYS A N 1
ATOM 999 C CA . LYS A 1 123 ? -1.345 -15.145 15.722 1.00 91.88 123 LYS A CA 1
ATOM 1000 C C . LYS A 1 123 ? -1.405 -16.064 16.948 1.00 91.88 123 LYS A C 1
ATOM 1002 O O . LYS A 1 123 ? -0.899 -17.184 16.878 1.00 91.88 123 LYS A O 1
ATOM 1007 N N . GLU A 1 124 ? -2.049 -15.632 18.032 1.00 92.12 124 GLU A N 1
ATOM 1008 C CA . GLU A 1 124 ? -2.231 -16.423 19.262 1.00 92.12 124 GLU A CA 1
ATOM 1009 C C . GLU A 1 124 ? -3.136 -17.653 19.051 1.00 92.12 124 GLU A C 1
ATOM 1011 O O . GLU A 1 124 ? -2.861 -18.754 19.552 1.00 92.12 124 GLU A O 1
ATOM 1016 N N . GLN A 1 125 ? -4.191 -17.509 18.244 1.00 88.31 125 GLN A N 1
ATOM 1017 C CA . GLN A 1 125 ? -5.067 -18.626 17.872 1.00 88.31 125 GLN A CA 1
ATOM 1018 C C . GLN A 1 125 ? -4.331 -19.678 17.030 1.00 88.31 125 GLN A C 1
ATOM 1020 O O . GLN A 1 125 ? -4.505 -20.881 17.228 1.00 88.31 125 GLN A O 1
ATOM 1025 N N . GLN A 1 126 ? -3.454 -19.254 16.117 1.00 85.06 126 GLN A N 1
ATOM 1026 C CA . GLN A 1 126 ? -2.653 -20.189 15.323 1.00 85.06 126 GLN A CA 1
ATOM 1027 C C . GLN A 1 126 ? -1.641 -20.966 16.179 1.00 85.06 126 GLN A C 1
ATOM 1029 O O . GLN A 1 126 ? -1.445 -22.160 15.938 1.00 85.06 126 GLN A O 1
ATOM 1034 N N . SER A 1 127 ? -1.040 -20.341 17.202 1.00 83.19 127 SER A N 1
ATOM 1035 C CA . SER A 1 127 ? -0.131 -21.044 18.120 1.00 83.19 127 SER A CA 1
ATOM 1036 C C . SER A 1 127 ? -0.845 -22.099 18.968 1.00 83.19 127 SER A C 1
ATOM 1038 O O . SER A 1 127 ? -0.384 -23.239 19.027 1.00 83.19 127 SER A O 1
ATOM 1040 N N . SER A 1 128 ? -2.008 -21.781 19.540 1.00 76.25 128 SER A N 1
ATOM 1041 C CA . SER A 1 128 ? -2.757 -22.710 20.408 1.00 76.25 128 SER A CA 1
ATOM 1042 C C . SER A 1 128 ? -3.329 -23.927 19.657 1.00 76.25 128 SER A C 1
ATOM 1044 O O . SER A 1 128 ? -3.343 -25.050 20.172 1.00 76.25 128 SER A O 1
ATOM 1046 N N . ILE A 1 129 ? -3.729 -23.760 18.391 1.00 73.38 129 ILE A N 1
ATOM 1047 C CA . ILE A 1 129 ? -4.160 -24.875 17.524 1.00 73.38 129 ILE A CA 1
ATOM 1048 C C . ILE A 1 129 ? -2.980 -25.788 17.144 1.00 73.38 129 ILE A C 1
ATOM 1050 O O . ILE A 1 129 ? -3.160 -26.988 16.927 1.00 73.38 129 ILE A O 1
ATOM 1054 N N . SER A 1 130 ? -1.764 -25.246 17.050 1.00 68.00 130 SER A N 1
ATOM 1055 C CA . SER A 1 130 ? -0.576 -26.035 16.710 1.00 68.00 130 SER A CA 1
ATOM 1056 C C . SER A 1 130 ? -0.097 -26.928 17.864 1.00 68.00 130 SER A C 1
ATOM 1058 O O . SER A 1 130 ? 0.338 -28.051 17.615 1.00 68.00 130 SER A O 1
ATOM 1060 N N . GLU A 1 131 ? -0.269 -26.496 19.118 1.00 59.84 131 GLU A N 1
ATOM 1061 C CA . GLU A 1 131 ? 0.095 -27.277 20.314 1.00 59.84 131 GLU A CA 1
ATOM 1062 C C . GLU A 1 131 ? -0.871 -28.447 20.582 1.00 59.84 131 GLU A C 1
ATOM 1064 O O . GLU A 1 131 ? -0.461 -29.519 21.034 1.00 59.84 131 GLU A O 1
ATOM 1069 N N . SER A 1 132 ? -2.147 -28.294 20.217 1.00 57.56 132 SER A N 1
ATOM 1070 C CA . SER A 1 132 ? -3.182 -29.328 20.384 1.00 57.56 132 SER A CA 1
ATOM 1071 C C . SER A 1 132 ? -3.133 -30.460 19.343 1.00 57.56 132 SER A C 1
ATOM 1073 O O . SER A 1 132 ? -3.853 -31.448 19.481 1.00 57.56 132 SER A O 1
ATOM 1075 N N . LYS A 1 133 ? -2.255 -30.381 18.330 1.00 51.94 133 LYS A N 1
ATOM 1076 C CA . LYS A 1 133 ? -2.028 -31.439 17.320 1.00 51.94 133 LYS A CA 1
ATOM 1077 C C . LYS A 1 133 ? -0.754 -32.258 17.564 1.00 51.94 133 LYS A C 1
ATOM 1079 O O . LYS A 1 133 ? -0.114 -32.717 16.617 1.00 51.94 133 LYS A O 1
ATOM 1084 N N . SER A 1 134 ? -0.388 -32.472 18.826 1.00 45.72 134 SER A N 1
ATOM 1085 C CA . SER A 1 134 ? 0.665 -33.431 19.179 1.00 45.72 134 SER A CA 1
ATOM 1086 C C . SER A 1 134 ? 0.205 -34.874 18.873 1.00 45.72 134 SER A C 1
ATOM 1088 O O . SER A 1 134 ? -0.954 -35.202 19.138 1.00 45.72 134 SER A O 1
ATOM 1090 N N . PRO A 1 135 ? 1.049 -35.758 18.300 1.00 52.88 135 PRO A N 1
ATOM 1091 C CA . PRO A 1 135 ? 0.623 -37.091 17.879 1.00 52.88 135 PRO A CA 1
ATOM 1092 C C . PRO A 1 135 ? 0.315 -37.979 19.085 1.00 52.88 135 PRO A C 1
ATOM 1094 O O . PRO A 1 135 ? 1.097 -38.035 20.032 1.00 52.88 135 PRO A O 1
ATOM 1097 N N . ILE A 1 136 ? -0.789 -38.724 19.003 1.00 56.72 136 ILE A N 1
ATOM 1098 C CA . ILE A 1 136 ? -1.125 -39.823 19.919 1.00 56.72 136 ILE A CA 1
ATOM 1099 C C . ILE A 1 136 ? 0.126 -40.709 20.109 1.00 56.72 136 ILE A C 1
ATOM 1101 O O . ILE A 1 136 ? 0.673 -41.190 19.107 1.00 56.72 136 ILE A O 1
ATOM 1105 N N . PRO A 1 137 ? 0.598 -40.939 21.351 1.00 45.56 137 PRO A N 1
ATOM 1106 C CA . PRO A 1 137 ? 1.707 -41.846 21.619 1.00 45.56 137 PRO A CA 1
ATOM 1107 C C . PRO A 1 137 ? 1.430 -43.232 21.024 1.00 45.56 137 PRO A C 1
ATOM 1109 O O . PRO A 1 137 ? 0.348 -43.791 21.188 1.00 45.56 137 PRO A O 1
ATOM 1112 N N . GLN A 1 138 ? 2.419 -43.814 20.341 1.00 53.44 138 GLN A N 1
ATOM 1113 C CA . GLN A 1 138 ? 2.314 -45.075 19.584 1.00 53.44 138 GLN A CA 1
ATOM 1114 C C . GLN A 1 138 ? 1.945 -46.330 20.411 1.00 53.44 138 GLN A C 1
ATOM 1116 O O . GLN A 1 138 ? 1.949 -47.435 19.872 1.00 53.44 138 GLN A O 1
ATOM 1121 N N . GLN A 1 139 ? 1.597 -46.203 21.692 1.00 51.28 139 GLN A N 1
ATOM 1122 C CA . GLN A 1 139 ? 1.299 -47.335 22.571 1.00 51.28 139 GLN A CA 1
ATOM 1123 C C . GLN A 1 139 ? -0.159 -47.830 22.499 1.00 51.28 139 GLN A C 1
ATOM 1125 O O . GLN A 1 139 ? -0.417 -48.970 22.873 1.00 51.28 139 GLN A O 1
ATOM 1130 N N . GLU A 1 140 ? -1.103 -47.069 21.931 1.00 45.47 140 GLU A N 1
ATOM 1131 C CA . GLU A 1 140 ? -2.517 -47.501 21.856 1.00 45.47 140 GLU A CA 1
ATOM 1132 C C . GLU A 1 140 ? -2.907 -48.223 20.554 1.00 45.47 140 GLU A C 1
ATOM 1134 O O . GLU A 1 140 ? -3.986 -48.812 20.455 1.00 45.47 140 GLU A O 1
ATOM 1139 N N . ARG A 1 141 ? -2.025 -48.273 19.546 1.00 44.69 141 ARG A N 1
ATOM 1140 C CA . ARG A 1 141 ? -2.348 -48.914 18.255 1.00 44.69 141 ARG A CA 1
ATOM 1141 C C . ARG A 1 141 ? -2.395 -50.445 18.304 1.00 44.69 141 ARG A C 1
ATOM 1143 O O . ARG A 1 141 ? -2.972 -51.048 17.403 1.00 44.69 141 ARG A O 1
ATOM 1150 N N . GLN A 1 142 ? -1.816 -51.075 19.328 1.00 47.38 142 GLN A N 1
ATOM 1151 C CA . GLN A 1 142 ? -1.774 -52.540 19.441 1.00 47.38 142 GLN A CA 1
ATOM 1152 C C . GLN A 1 142 ? -2.963 -53.148 20.202 1.00 47.38 142 GLN A C 1
ATOM 1154 O O . GLN A 1 142 ? -3.208 -54.341 20.059 1.00 47.38 142 GLN A O 1
ATOM 1159 N N . GLN A 1 143 ? -3.767 -52.365 20.930 1.00 48.41 143 GLN A N 1
ATOM 1160 C CA . GLN A 1 143 ? -4.927 -52.922 21.648 1.00 48.41 143 GLN A CA 1
ATOM 1161 C C . GLN A 1 143 ? -6.198 -53.016 20.786 1.00 48.41 143 GLN A C 1
ATOM 1163 O O . GLN A 1 143 ? -7.050 -53.867 21.031 1.00 48.41 143 GLN A O 1
ATOM 1168 N N . ILE A 1 144 ? -6.313 -52.217 19.719 1.00 50.09 144 ILE A N 1
ATOM 1169 C CA . ILE A 1 144 ? -7.508 -52.216 18.851 1.00 50.09 144 ILE A CA 1
ATOM 1170 C C . ILE A 1 144 ? -7.508 -53.402 17.864 1.00 50.09 144 ILE A C 1
ATOM 1172 O O . ILE A 1 144 ? -8.572 -53.819 17.403 1.00 50.09 144 ILE A O 1
ATOM 1176 N N . LEU A 1 145 ? -6.345 -53.995 17.562 1.00 45.28 145 LEU A N 1
ATOM 1177 C CA . LEU A 1 145 ? -6.265 -55.136 16.640 1.00 45.28 145 LEU A CA 1
ATOM 1178 C C . LEU A 1 145 ? -6.604 -56.485 17.299 1.00 45.28 145 LEU A C 1
ATOM 1180 O O . LEU A 1 145 ? -7.098 -57.370 16.606 1.00 45.28 145 LEU A O 1
ATOM 1184 N N . ASN A 1 146 ? -6.417 -56.631 18.616 1.00 40.25 146 ASN A N 1
ATOM 1185 C CA . ASN A 1 146 ? -6.646 -57.908 19.307 1.00 40.25 146 ASN A CA 1
ATOM 1186 C C . ASN A 1 146 ? -8.121 -58.187 19.644 1.00 40.25 146 ASN A C 1
ATOM 1188 O O . ASN A 1 146 ? -8.496 -59.342 19.809 1.00 40.25 146 ASN A O 1
ATOM 1192 N N . ASN A 1 147 ? -8.984 -57.166 19.677 1.00 44.00 147 ASN A N 1
ATOM 1193 C CA . ASN A 1 147 ? -10.403 -57.345 20.019 1.00 44.00 147 ASN A CA 1
ATOM 1194 C C . ASN A 1 147 ? -11.318 -57.629 18.812 1.00 44.00 147 ASN A C 1
ATOM 1196 O O . ASN A 1 147 ? -12.523 -57.812 18.987 1.00 44.00 147 ASN A O 1
ATOM 1200 N N . LYS A 1 148 ? -10.786 -57.668 17.581 1.00 43.81 148 LYS A N 1
ATOM 1201 C CA . LYS A 1 148 ? -11.584 -57.896 16.359 1.00 43.81 148 LYS A CA 1
ATOM 1202 C C . LYS A 1 148 ? -11.652 -59.356 15.896 1.00 43.81 148 LYS A C 1
ATOM 1204 O O . LYS A 1 148 ? -12.379 -59.637 14.944 1.00 43.81 148 LYS A O 1
ATOM 1209 N N . SER A 1 149 ? -10.950 -60.275 16.557 1.00 40.22 149 S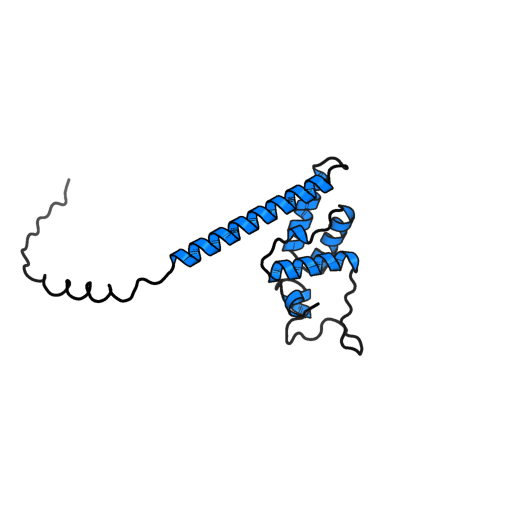ER A N 1
ATOM 1210 C CA . SER A 1 149 ? -10.826 -61.679 16.133 1.00 40.22 149 SER A CA 1
ATOM 1211 C C . SER A 1 149 ? -11.774 -62.679 16.809 1.00 40.22 149 SER A C 1
ATOM 1213 O O . SER A 1 149 ? -11.814 -63.817 16.360 1.00 40.22 149 SER A O 1
ATOM 1215 N N . GLU A 1 150 ? -12.583 -62.301 17.808 1.00 41.19 150 GLU A N 1
ATOM 1216 C CA . GLU A 1 150 ? -13.358 -63.296 18.587 1.00 41.19 150 GLU A CA 1
ATOM 1217 C C . GLU A 1 150 ? -14.889 -63.163 18.580 1.00 41.19 150 GLU A C 1
ATOM 1219 O O . GLU A 1 150 ? -15.565 -63.799 19.383 1.00 41.19 150 GLU A O 1
ATOM 1224 N N . LYS A 1 151 ? -15.502 -62.419 17.651 1.00 42.34 151 LYS A N 1
ATOM 1225 C CA . LYS A 1 151 ? -16.975 -62.456 17.509 1.00 42.34 151 LYS A CA 1
ATOM 1226 C C . LYS A 1 151 ? -17.430 -62.585 16.060 1.00 42.34 151 LYS A C 1
ATOM 1228 O O . LYS A 1 151 ? -17.880 -61.625 15.442 1.00 42.34 151 LYS A O 1
ATOM 1233 N N . LYS A 1 152 ? -17.346 -63.810 15.529 1.00 35.06 152 LYS A N 1
ATOM 1234 C CA . LYS A 1 152 ? -18.101 -64.247 14.343 1.00 35.06 152 LYS A CA 1
ATOM 1235 C C . LYS A 1 152 ? -18.530 -65.716 14.460 1.00 35.06 152 LYS A C 1
ATOM 1237 O O . LYS A 1 152 ? -17.800 -66.610 14.062 1.00 35.06 152 LYS A O 1
ATOM 1242 N N . ALA A 1 153 ? -19.727 -65.914 15.000 1.00 34.03 153 ALA A N 1
ATOM 1243 C CA . ALA A 1 153 ? -20.686 -67.011 14.792 1.00 34.03 153 ALA A CA 1
ATOM 1244 C C . ALA A 1 153 ? -21.759 -66.756 15.865 1.00 34.03 153 ALA A C 1
ATOM 1246 O O . ALA A 1 153 ? -21.423 -66.664 17.036 1.00 34.03 153 ALA A O 1
ATOM 1247 N N . VAL A 1 154 ? -23.001 -66.408 15.548 1.00 35.31 154 VAL A N 1
ATOM 1248 C CA . VAL A 1 154 ? -24.027 -67.292 14.992 1.00 35.31 154 VAL A CA 1
ATOM 1249 C C . VAL A 1 154 ? -25.025 -66.435 14.201 1.00 35.31 154 VAL A C 1
ATOM 1251 O O . VAL A 1 154 ? -25.414 -65.354 14.637 1.00 35.31 154 VAL A O 1
ATOM 1254 N N . ARG A 1 155 ? -25.398 -66.916 13.010 1.00 35.94 155 ARG A N 1
ATOM 1255 C CA . ARG A 1 155 ? -26.551 -66.441 12.235 1.00 35.94 155 ARG A CA 1
ATOM 1256 C C . ARG A 1 155 ? -27.806 -67.077 12.821 1.00 35.94 155 ARG A C 1
ATOM 1258 O O . ARG A 1 155 ? -27.840 -68.299 12.892 1.00 35.94 155 ARG A O 1
ATOM 1265 N N . GLU A 1 156 ? -28.837 -66.285 13.078 1.00 33.78 156 GLU A N 1
ATOM 1266 C CA . GLU A 1 156 ? -30.220 -66.755 13.007 1.00 33.78 156 GLU A CA 1
ATOM 1267 C C . GLU A 1 156 ? -31.075 -65.756 12.229 1.00 33.78 156 GLU A C 1
ATOM 1269 O O . GLU A 1 156 ? -30.754 -64.577 12.089 1.00 33.78 156 GLU A O 1
ATOM 1274 N N . HIS A 1 157 ? -32.085 -66.333 11.602 1.00 37.88 157 HIS A N 1
ATOM 1275 C CA . HIS A 1 157 ? -32.783 -65.925 10.399 1.00 37.88 157 HIS A CA 1
ATOM 1276 C C . HIS A 1 157 ? -34.187 -65.480 10.816 1.00 37.88 157 HIS A C 1
ATOM 1278 O O . HIS A 1 157 ? -34.865 -66.251 11.482 1.00 37.88 157 HIS A O 1
ATOM 1284 N N . SER A 1 158 ? -34.647 -64.294 10.415 1.00 33.00 158 SER A N 1
ATOM 1285 C CA . SER A 1 158 ? -36.085 -63.991 10.369 1.00 33.00 158 SER A CA 1
ATOM 1286 C C . SER A 1 158 ? -36.325 -62.834 9.407 1.00 33.00 158 SER A C 1
ATOM 1288 O O . SER A 1 158 ? -35.905 -61.708 9.661 1.00 33.00 158 SER A O 1
ATOM 1290 N N . TYR A 1 159 ? -36.932 -63.154 8.268 1.00 36.50 159 TYR A N 1
ATOM 1291 C CA . TYR A 1 159 ? -37.630 -62.200 7.414 1.00 36.50 159 TYR A CA 1
ATOM 1292 C C . TYR A 1 159 ? -39.074 -62.165 7.911 1.00 36.50 159 TYR A C 1
ATOM 1294 O O . TYR A 1 159 ? -39.649 -63.237 8.025 1.00 36.50 159 TYR A O 1
ATOM 1302 N N . ASP A 1 160 ? -39.605 -60.974 8.172 1.00 46.44 160 ASP A N 1
ATOM 1303 C CA . ASP A 1 160 ? -41.038 -60.636 8.180 1.00 46.44 160 ASP A CA 1
ATOM 1304 C C . ASP A 1 160 ? -41.082 -59.123 7.869 1.00 46.44 160 ASP A C 1
ATOM 1306 O O . ASP A 1 160 ? -40.690 -58.301 8.694 1.00 46.44 160 ASP A O 1
ATOM 1310 N N . GLU A 1 161 ? -41.146 -58.708 6.600 1.00 48.84 161 GLU A N 1
ATOM 1311 C CA . GLU A 1 161 ? -42.391 -58.409 5.868 1.00 48.84 161 GLU A CA 1
ATOM 1312 C C . GLU A 1 161 ? -43.421 -57.625 6.690 1.00 48.84 161 GLU A C 1
ATOM 1314 O O . GLU A 1 161 ? -44.347 -58.215 7.221 1.00 48.84 161 GLU A O 1
ATOM 1319 N N . TRP A 1 162 ? -43.295 -56.291 6.717 1.00 43.97 162 TRP A N 1
ATOM 1320 C CA . TRP A 1 162 ? -44.440 -55.374 6.821 1.00 43.97 162 TRP A CA 1
ATOM 1321 C C . TRP A 1 162 ? -44.139 -54.075 6.060 1.00 43.97 162 TRP A C 1
ATOM 1323 O O . TRP A 1 162 ? -43.779 -53.055 6.640 1.00 43.97 162 TRP A O 1
ATOM 1333 N N . ASP A 1 163 ? -44.289 -54.141 4.737 1.00 44.81 163 ASP A N 1
ATOM 1334 C CA . ASP A 1 163 ? -44.827 -53.026 3.955 1.00 44.81 163 ASP A CA 1
ATOM 1335 C C . ASP A 1 163 ? -46.344 -53.248 3.882 1.00 44.81 163 ASP A C 1
ATOM 1337 O O . ASP A 1 163 ? -46.776 -54.269 3.344 1.00 44.81 163 ASP A O 1
ATOM 1341 N N . ASN A 1 164 ? -47.134 -52.330 4.453 1.00 43.22 164 ASN A N 1
ATOM 1342 C CA . ASN A 1 164 ? -48.396 -51.788 3.918 1.00 43.22 164 ASN A CA 1
ATOM 1343 C C . ASN A 1 164 ? -49.292 -51.199 5.025 1.00 43.22 164 ASN A C 1
ATOM 1345 O O . ASN A 1 164 ? -49.744 -51.933 5.899 1.00 43.22 164 ASN A O 1
ATOM 1349 N N . LEU A 1 165 ? -49.625 -49.912 4.827 1.00 40.06 165 LEU A N 1
ATOM 1350 C CA . LEU A 1 165 ? -50.837 -49.182 5.252 1.00 40.06 165 LEU A CA 1
ATOM 1351 C C . LEU A 1 165 ? -51.081 -48.945 6.752 1.00 40.06 165 LEU A C 1
ATOM 1353 O O . LEU A 1 165 ? -51.510 -49.871 7.469 1.00 40.06 165 LEU A O 1
#

InterPro domains:
  IPR011333 SKP1/BTB/POZ domain superfamily [G3DSA:3.30.710.10] (1-95)
  IPR011333 SKP1/BTB/POZ domain superfamily [SSF54695] (2-102)